Protein AF-A0A535W4Q3-F1 (afdb_monomer)

Solvent-accessible surface area (backbone atoms only — not comparable to full-atom values): 7028 Å² total; per-residue (Å²): 134,82,76,73,86,70,80,45,72,68,55,45,54,53,46,20,48,52,31,20,48,49,46,46,50,17,64,71,70,75,43,88,65,65,75,73,53,72,42,71,87,33,44,50,96,58,80,42,62,63,96,78,62,84,61,86,79,45,61,65,60,53,52,48,20,66,59,22,20,39,68,54,29,47,76,22,29,33,36,73,27,51,68,80,78,72,50,71,64,62,47,49,52,36,45,52,50,32,43,75,72,66,50,79,52,70,65,60,29,50,51,52,34,50,51,54,48,36,74,70,48,45,91

Foldseek 3Di:
DDDPDDDDPVNLLVLLVVLLVQVLVCVLVVHDRDPVSPDCSSADPEADADPPPPDPPPPVVVVQQQVAPDPSQVRRNYRDGQCPPDDPVLLVVQLVVCVVVVDDDPVSSVVRSVVVSCVRRPD

Structure (mmCIF, N/CA/C/O backbone):
data_AF-A0A535W4Q3-F1
#
_entry.id   AF-A0A535W4Q3-F1
#
loop_
_atom_site.group_PDB
_atom_site.id
_atom_site.type_symbol
_atom_site.label_atom_id
_atom_site.label_alt_id
_atom_site.label_comp_id
_atom_site.label_asym_id
_atom_site.label_entity_id
_atom_site.label_seq_id
_atom_site.pdbx_PDB_ins_code
_atom_site.Cartn_x
_atom_site.Cartn_y
_atom_site.Cartn_z
_atom_site.occupancy
_atom_site.B_iso_or_equiv
_atom_site.auth_seq_id
_atom_site.auth_comp_id
_atom_site.auth_asym_id
_atom_site.auth_atom_id
_atom_site.pdbx_PDB_model_num
ATOM 1 N N . MET A 1 1 ? -8.820 -18.206 25.228 1.00 36.81 1 MET A N 1
ATOM 2 C CA . MET A 1 1 ? -7.537 -17.631 24.770 1.00 36.81 1 MET A CA 1
ATOM 3 C C . MET A 1 1 ? -7.654 -16.128 24.981 1.00 36.81 1 MET A C 1
ATOM 5 O O . MET A 1 1 ? -8.481 -15.509 24.328 1.00 36.81 1 MET A O 1
ATOM 9 N N . GLY A 1 2 ? -7.021 -15.601 26.034 1.00 45.62 2 GLY A N 1
ATOM 10 C CA . GLY A 1 2 ? -7.227 -14.224 26.493 1.00 45.62 2 GLY A CA 1
ATOM 11 C C . GLY A 1 2 ? -6.699 -13.225 25.471 1.00 45.62 2 GLY A C 1
ATOM 12 O O . GLY A 1 2 ? -5.542 -13.319 25.069 1.00 45.62 2 GLY A O 1
ATOM 13 N N . LYS A 1 3 ? -7.561 -12.307 25.030 1.00 47.00 3 LYS A N 1
ATOM 14 C CA . LYS A 1 3 ? -7.166 -11.147 24.228 1.00 47.00 3 LYS A CA 1
ATOM 15 C C . LYS A 1 3 ? -6.143 -10.355 25.063 1.00 47.00 3 LYS A C 1
ATOM 17 O O . LYS A 1 3 ? -6.436 -10.126 26.238 1.00 47.00 3 LYS A O 1
ATOM 22 N N . PRO A 1 4 ? -4.947 -10.033 24.540 1.00 52.25 4 PRO A N 1
ATOM 23 C CA . PRO A 1 4 ? -3.944 -9.322 25.319 1.00 52.25 4 PRO A CA 1
ATOM 24 C C . PRO A 1 4 ? -4.516 -7.995 25.820 1.00 52.25 4 PRO A C 1
ATOM 26 O O . PRO A 1 4 ? -5.328 -7.348 25.157 1.00 52.25 4 PRO A O 1
ATOM 29 N N . ASP A 1 5 ? -4.140 -7.665 27.048 1.00 54.84 5 ASP A N 1
ATOM 30 C CA . ASP A 1 5 ? -4.683 -6.558 27.817 1.00 54.84 5 ASP A CA 1
ATOM 31 C C . ASP A 1 5 ? -4.295 -5.230 27.145 1.00 54.84 5 ASP A C 1
ATOM 33 O O . ASP A 1 5 ? -3.119 -4.880 27.088 1.00 54.84 5 ASP A O 1
ATOM 37 N N . ARG A 1 6 ? -5.305 -4.551 26.583 1.00 57.97 6 ARG A N 1
ATOM 38 C CA . ARG A 1 6 ? -5.261 -3.289 25.819 1.00 57.97 6 ARG A CA 1
ATOM 39 C C . ARG A 1 6 ? -4.227 -3.239 24.690 1.00 57.97 6 ARG A C 1
ATOM 41 O O . ARG A 1 6 ? -3.051 -2.954 24.903 1.00 57.97 6 ARG A O 1
ATOM 48 N N . ASP A 1 7 ? -4.722 -3.366 23.460 1.00 64.94 7 ASP A N 1
ATOM 49 C CA . ASP A 1 7 ? -3.980 -2.963 22.267 1.00 64.94 7 ASP A CA 1
ATOM 50 C C . ASP A 1 7 ? -3.465 -1.525 22.461 1.00 64.94 7 ASP A C 1
ATOM 52 O O . ASP A 1 7 ? -4.241 -0.578 22.618 1.00 64.94 7 ASP A O 1
ATOM 56 N N . THR A 1 8 ? -2.142 -1.361 22.534 1.00 82.88 8 THR A N 1
ATOM 57 C CA . THR A 1 8 ? -1.528 -0.032 22.564 1.00 82.88 8 THR A CA 1
ATOM 58 C C . THR A 1 8 ? -1.699 0.618 21.195 1.00 82.88 8 THR A C 1
ATOM 60 O O . THR A 1 8 ? -1.823 -0.074 20.186 1.00 82.88 8 THR A O 1
ATOM 63 N N . GLU A 1 9 ? -1.663 1.949 21.133 1.00 85.94 9 GLU A N 1
ATOM 64 C CA . GLU A 1 9 ? -1.726 2.686 19.861 1.00 85.94 9 GLU A CA 1
ATOM 65 C C . GLU A 1 9 ? -0.698 2.159 18.843 1.00 85.94 9 GLU A C 1
ATOM 67 O O . GLU A 1 9 ? -1.027 1.907 17.686 1.00 85.94 9 GLU A O 1
ATOM 72 N N . HIS A 1 10 ? 0.520 1.871 19.307 1.00 87.94 10 HIS A N 1
ATOM 73 C CA . HIS A 1 10 ? 1.571 1.257 18.501 1.00 87.94 10 HIS A CA 1
ATOM 74 C C . HIS A 1 10 ? 1.164 -0.121 17.951 1.00 87.94 10 HIS A C 1
ATOM 76 O O . HIS A 1 10 ? 1.324 -0.386 16.760 1.00 87.94 10 HIS A O 1
ATOM 82 N N . THR A 1 11 ? 0.604 -1.004 18.783 1.00 90.00 11 THR A N 1
ATOM 83 C CA . THR A 1 11 ? 0.125 -2.318 18.324 1.00 90.00 11 THR A CA 1
ATOM 84 C C . THR A 1 11 ? -1.012 -2.176 17.311 1.00 90.00 11 THR A C 1
ATOM 86 O O . THR A 1 11 ? -1.011 -2.884 16.306 1.00 90.00 11 THR A O 1
ATOM 89 N N . CYS A 1 12 ? -1.933 -1.229 17.514 1.00 91.75 12 CYS A N 1
ATOM 90 C CA . CYS A 1 12 ? -3.004 -0.932 16.562 1.00 91.75 12 CYS A CA 1
ATOM 91 C C . CYS A 1 12 ? -2.454 -0.474 15.205 1.00 91.75 12 CYS A C 1
ATOM 93 O O . CYS A 1 12 ? -2.900 -0.971 14.170 1.00 91.75 12 CYS A O 1
ATOM 95 N N . HIS A 1 13 ? -1.464 0.426 15.193 1.00 93.38 13 HIS A N 1
ATOM 96 C CA . HIS A 1 13 ? -0.815 0.8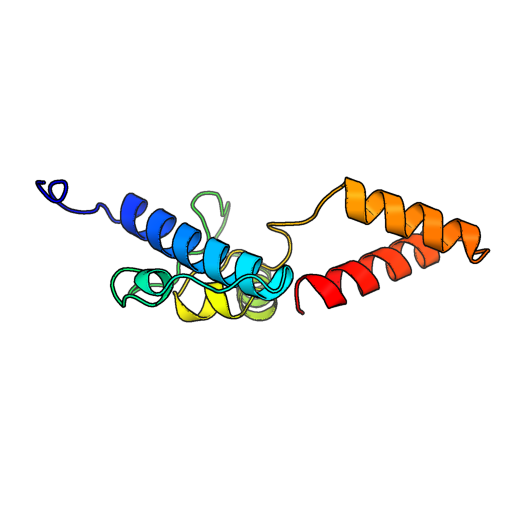96 13.966 1.00 93.38 13 HIS A CA 1
ATOM 97 C C . HIS A 1 13 ? -0.242 -0.259 13.142 1.00 93.38 13 HIS A C 1
ATOM 99 O O . HIS A 1 13 ? -0.561 -0.412 11.959 1.00 93.38 13 HIS A O 1
ATOM 105 N N . TRP A 1 14 ? 0.550 -1.120 13.783 1.00 93.19 14 TRP A N 1
ATOM 106 C CA . TRP A 1 14 ? 1.152 -2.266 13.111 1.00 93.19 14 TRP A CA 1
ATOM 107 C C . TRP A 1 14 ? 0.124 -3.330 12.719 1.00 93.19 14 TRP A C 1
ATOM 109 O O . TRP A 1 14 ? 0.252 -3.928 11.653 1.00 93.19 14 TRP A O 1
ATOM 119 N N . ALA A 1 15 ? -0.932 -3.535 13.508 1.00 94.38 15 ALA A N 1
ATOM 120 C CA . ALA A 1 15 ? -2.021 -4.438 13.148 1.00 94.38 15 ALA A CA 1
ATOM 121 C C . ALA A 1 15 ? -2.762 -3.964 11.884 1.00 94.38 15 ALA A C 1
ATOM 123 O O . ALA A 1 15 ? -2.953 -4.748 10.951 1.00 94.38 15 ALA A O 1
ATOM 124 N N . ALA A 1 16 ? -3.113 -2.675 11.812 1.00 95.50 16 ALA A N 1
ATOM 125 C CA . ALA A 1 16 ? -3.735 -2.059 10.638 1.00 95.50 16 ALA A CA 1
ATOM 126 C C . ALA A 1 16 ? -2.845 -2.167 9.391 1.00 95.50 16 ALA A C 1
ATOM 128 O O . ALA A 1 16 ? -3.314 -2.507 8.300 1.00 95.50 16 ALA A O 1
ATOM 129 N N . PHE A 1 17 ? -1.543 -1.936 9.561 1.00 95.25 17 PHE A N 1
ATOM 130 C CA . PHE A 1 17 ? -0.548 -2.107 8.508 1.00 95.25 17 PHE A CA 1
ATOM 131 C C . PHE A 1 17 ? -0.453 -3.546 8.012 1.00 95.25 17 PHE A C 1
ATOM 133 O O . PHE A 1 17 ? -0.466 -3.771 6.804 1.00 95.25 17 PHE A O 1
ATOM 140 N N . CYS A 1 18 ? -0.387 -4.524 8.915 1.00 95.69 18 CYS A N 1
ATOM 141 C CA . CYS A 1 18 ? -0.338 -5.939 8.559 1.00 95.69 18 CYS A CA 1
ATOM 142 C C . CYS A 1 18 ? -1.607 -6.381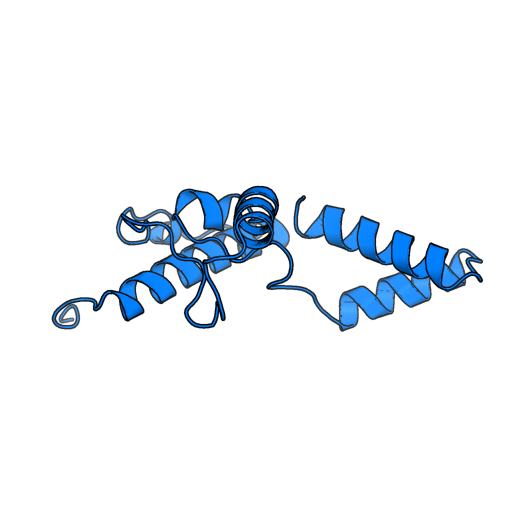 7.820 1.00 95.69 18 CYS A C 1
ATOM 144 O O . CYS A 1 18 ? -1.507 -7.065 6.805 1.00 95.69 18 CYS A O 1
ATOM 146 N N . ALA A 1 19 ? -2.792 -5.949 8.257 1.00 97.06 19 ALA A N 1
ATOM 147 C CA . ALA A 1 19 ? -4.036 -6.227 7.540 1.00 97.06 19 ALA A CA 1
ATOM 148 C C . ALA A 1 19 ? -4.012 -5.633 6.118 1.00 97.06 19 ALA A C 1
ATOM 150 O O . ALA A 1 19 ? -4.257 -6.342 5.143 1.00 97.06 19 ALA A O 1
ATOM 151 N N . ALA A 1 20 ? -3.634 -4.357 5.977 1.00 96.00 20 ALA A N 1
ATOM 152 C CA . ALA A 1 20 ? -3.496 -3.714 4.668 1.00 96.00 20 ALA A CA 1
ATOM 153 C C . ALA A 1 20 ? -2.461 -4.413 3.769 1.00 96.00 20 ALA A C 1
ATOM 155 O O . ALA A 1 20 ? -2.684 -4.557 2.568 1.00 96.00 20 ALA A O 1
ATOM 156 N N . SER A 1 21 ? -1.359 -4.875 4.363 1.00 95.44 21 SER A N 1
ATOM 157 C CA . SER A 1 21 ? -0.292 -5.623 3.695 1.00 95.44 21 SER A CA 1
ATOM 158 C C . SER A 1 21 ? -0.814 -6.917 3.086 1.00 95.44 21 SER A C 1
ATOM 160 O O . SER A 1 21 ? -0.540 -7.208 1.926 1.00 95.44 21 SER A O 1
ATOM 162 N N . VAL A 1 22 ? -1.586 -7.685 3.858 1.00 95.88 22 VAL A N 1
ATOM 163 C CA . VAL A 1 22 ? -2.167 -8.947 3.391 1.00 95.88 22 VAL A CA 1
ATOM 164 C C . VAL A 1 22 ? -3.133 -8.692 2.244 1.00 95.88 22 VAL A C 1
ATOM 166 O O . VAL A 1 22 ? -3.002 -9.334 1.209 1.00 95.88 22 VAL A O 1
ATOM 169 N N . GLU A 1 23 ? -4.041 -7.722 2.373 1.00 95.62 23 GLU A N 1
ATOM 170 C CA . GLU A 1 23 ? -4.959 -7.380 1.280 1.00 95.62 23 GLU A CA 1
ATOM 171 C C . GLU A 1 23 ? -4.214 -6.950 0.012 1.00 95.62 23 GLU A C 1
ATOM 173 O O . GLU A 1 23 ? -4.527 -7.438 -1.071 1.00 95.62 23 GLU A O 1
ATOM 178 N N . PHE A 1 24 ? -3.202 -6.088 0.146 1.00 93.19 24 PHE A N 1
ATOM 179 C CA . PHE A 1 24 ? -2.385 -5.640 -0.980 1.00 93.19 24 PHE A CA 1
ATOM 180 C C . PHE A 1 24 ? -1.660 -6.800 -1.673 1.00 93.19 24 PHE A C 1
ATOM 182 O O . PHE A 1 24 ? -1.657 -6.886 -2.898 1.00 93.19 24 PHE A O 1
ATOM 189 N N . LEU A 1 25 ? -1.039 -7.700 -0.907 1.00 92.25 25 LEU A N 1
ATOM 190 C CA . LEU A 1 25 ? -0.300 -8.831 -1.468 1.00 92.25 25 LEU A CA 1
ATOM 191 C C . LEU A 1 25 ? -1.243 -9.874 -2.083 1.00 92.25 25 LEU A C 1
ATOM 193 O O . LEU A 1 25 ? -0.921 -10.435 -3.127 1.00 92.25 25 LEU A O 1
ATOM 197 N N . CYS A 1 26 ? -2.407 -10.113 -1.475 1.00 93.56 26 CYS A N 1
ATOM 198 C CA . CYS A 1 26 ? -3.435 -10.992 -2.026 1.00 93.56 26 CYS A CA 1
ATOM 199 C C . CYS A 1 26 ? -3.938 -10.488 -3.382 1.00 93.56 26 CYS A C 1
ATOM 201 O O . CYS A 1 26 ? -3.939 -11.257 -4.340 1.00 93.56 26 CYS A O 1
ATOM 203 N N . ASP A 1 27 ? -4.280 -9.201 -3.481 1.00 90.75 27 ASP A N 1
ATOM 204 C CA . ASP A 1 27 ? -4.676 -8.566 -4.743 1.00 90.75 27 ASP A CA 1
ATOM 205 C C . ASP A 1 27 ? -3.556 -8.666 -5.791 1.00 90.75 27 ASP A C 1
ATOM 207 O O . ASP A 1 27 ? -3.763 -9.175 -6.892 1.00 90.75 27 ASP A O 1
ATOM 211 N N . ARG A 1 28 ? -2.324 -8.308 -5.404 1.00 85.81 28 ARG A N 1
ATOM 212 C CA . ARG A 1 28 ? -1.150 -8.329 -6.287 1.00 85.81 28 ARG A CA 1
ATOM 213 C C . ARG A 1 28 ? -0.855 -9.704 -6.887 1.00 85.81 28 ARG A C 1
ATOM 215 O O . ARG A 1 28 ? -0.491 -9.791 -8.057 1.00 85.81 28 ARG A O 1
ATOM 222 N N . TYR A 1 29 ? -0.936 -10.761 -6.084 1.00 88.44 29 TYR A N 1
ATOM 223 C CA . TYR A 1 29 ? -0.573 -12.117 -6.510 1.00 88.44 29 TYR A CA 1
ATOM 224 C C . TYR A 1 29 ? -1.786 -12.981 -6.886 1.00 88.44 29 TYR A C 1
ATOM 226 O O . TYR A 1 29 ? -1.622 -14.175 -7.131 1.00 88.44 29 TYR A O 1
ATOM 234 N N . GLY A 1 30 ? -2.995 -12.409 -6.937 1.00 89.12 30 GLY A N 1
ATOM 235 C CA . GLY A 1 30 ? -4.218 -13.139 -7.287 1.00 89.12 30 GLY A CA 1
ATOM 236 C C . GLY A 1 30 ? -4.595 -14.232 -6.281 1.00 89.12 30 GLY A C 1
ATOM 237 O O . GLY A 1 30 ? -5.195 -15.240 -6.651 1.00 89.12 30 GLY A O 1
ATOM 238 N N . VAL A 1 31 ? -4.218 -14.061 -5.013 1.00 94.06 31 VAL A N 1
ATOM 239 C CA . VAL A 1 31 ? -4.523 -15.000 -3.927 1.00 94.06 31 VAL A CA 1
ATOM 240 C C . VAL A 1 31 ? -5.794 -14.548 -3.214 1.00 94.06 31 VAL A C 1
ATOM 242 O O . VAL A 1 31 ? -6.013 -13.358 -3.000 1.00 94.06 31 VAL A O 1
ATOM 245 N N . VAL A 1 32 ? -6.632 -15.500 -2.800 1.00 94.88 32 VAL A N 1
ATOM 246 C CA . VAL A 1 32 ? -7.852 -15.199 -2.038 1.00 94.88 32 VAL A CA 1
ATOM 247 C C . VAL A 1 32 ? -7.495 -14.481 -0.733 1.00 94.88 32 VAL A C 1
ATOM 249 O O . VAL A 1 32 ? -6.748 -15.008 0.093 1.00 94.88 32 VAL A O 1
ATOM 252 N N . CYS A 1 33 ? -8.045 -13.280 -0.546 1.00 94.94 33 CYS A N 1
ATOM 253 C CA . CYS A 1 33 ? -7.824 -12.483 0.656 1.00 94.94 33 CYS A CA 1
ATOM 254 C C . CYS A 1 33 ? -8.621 -13.061 1.842 1.00 94.94 33 CYS A C 1
ATOM 256 O O . CYS A 1 33 ? -9.829 -13.289 1.712 1.00 94.94 33 CYS A O 1
ATOM 258 N N . PRO A 1 34 ? -7.988 -13.310 3.001 1.00 95.94 34 PRO A N 1
ATOM 259 C CA . PRO A 1 34 ? -8.682 -13.864 4.154 1.00 95.94 34 PRO A CA 1
ATOM 260 C C . PRO A 1 34 ? -9.634 -12.842 4.796 1.00 95.94 34 PRO A C 1
ATOM 262 O O . PRO A 1 34 ? -9.321 -11.661 4.916 1.00 95.94 34 PRO A O 1
ATOM 265 N N . ALA A 1 35 ? -10.793 -13.314 5.267 1.00 94.69 35 ALA A N 1
ATOM 266 C CA . ALA A 1 35 ? -11.887 -12.451 5.726 1.00 94.69 35 ALA A CA 1
ATOM 267 C C . ALA A 1 35 ? -11.532 -11.541 6.920 1.00 94.69 35 ALA A C 1
ATOM 269 O O . ALA A 1 35 ? -12.027 -10.417 6.990 1.00 94.69 35 ALA A O 1
ATOM 270 N N . TRP A 1 36 ? -10.655 -11.994 7.826 1.00 95.12 36 TRP A N 1
ATOM 271 C CA . TRP A 1 36 ? -10.251 -11.224 9.013 1.00 95.12 36 TRP A CA 1
ATOM 272 C C . TRP A 1 36 ? -9.629 -9.870 8.648 1.00 95.12 36 TRP A C 1
ATOM 274 O O . TRP A 1 36 ? -9.753 -8.905 9.391 1.00 95.12 36 TRP A O 1
ATOM 284 N N . VAL A 1 37 ? -9.013 -9.750 7.468 1.00 95.56 37 VAL A N 1
ATOM 285 C CA . VAL A 1 37 ? -8.357 -8.514 7.015 1.00 95.56 37 VAL A CA 1
ATOM 286 C C . VAL A 1 37 ? -9.339 -7.344 6.915 1.00 95.56 37 VAL A C 1
ATOM 288 O O . VAL A 1 37 ? -8.939 -6.185 7.046 1.00 95.56 37 VAL A O 1
ATOM 291 N N . PHE A 1 38 ? -10.625 -7.627 6.709 1.00 94.25 38 PHE A N 1
ATOM 292 C CA . PHE A 1 38 ? -11.682 -6.625 6.586 1.00 94.25 38 PHE A CA 1
ATOM 293 C C . PHE A 1 38 ? -12.332 -6.247 7.922 1.00 94.25 38 PHE A C 1
ATOM 295 O O . PHE A 1 38 ? -13.273 -5.453 7.933 1.00 94.25 38 PHE A O 1
ATOM 302 N N . GLU A 1 39 ? -11.863 -6.790 9.047 1.00 94.88 39 GLU A N 1
ATOM 303 C CA . GLU A 1 39 ? -12.421 -6.446 10.350 1.00 94.88 39 GLU A CA 1
ATOM 304 C C . GLU A 1 39 ? -12.195 -4.958 10.681 1.00 94.88 39 GLU A C 1
ATOM 306 O O . GLU A 1 39 ? -11.073 -4.456 10.550 1.00 94.88 39 GLU A O 1
ATOM 311 N N . PRO A 1 40 ? -13.224 -4.240 11.181 1.00 92.81 40 PRO A N 1
ATOM 312 C CA . PRO A 1 40 ? -13.106 -2.822 11.533 1.00 92.81 40 PRO A CA 1
ATOM 313 C C . PRO A 1 40 ? -12.032 -2.518 12.583 1.00 92.81 40 PRO A C 1
ATOM 315 O O . PRO A 1 40 ? -11.569 -1.385 12.666 1.00 92.81 40 PRO A O 1
ATOM 318 N N . ALA A 1 41 ? -11.616 -3.523 13.363 1.00 91.88 41 ALA A N 1
ATOM 319 C CA . ALA A 1 41 ? -10.535 -3.414 14.340 1.00 91.88 41 ALA A CA 1
ATOM 320 C C . ALA A 1 41 ? -9.186 -3.008 13.715 1.00 91.88 41 ALA A C 1
ATOM 322 O O . ALA A 1 41 ? -8.325 -2.485 14.416 1.00 91.88 41 ALA A O 1
ATOM 323 N N . TYR A 1 42 ? -9.008 -3.213 12.405 1.00 94.62 42 TYR A N 1
ATOM 324 C CA . TYR A 1 42 ? -7.796 -2.846 11.668 1.00 94.62 42 TYR A CA 1
ATOM 325 C C . TYR A 1 42 ? -7.881 -1.478 10.980 1.00 94.62 42 TYR A C 1
ATOM 327 O O . TYR A 1 42 ? -6.999 -1.136 10.195 1.00 94.62 42 TYR A O 1
ATOM 335 N N . THR A 1 43 ? -8.922 -0.691 11.252 1.00 94.50 43 THR A N 1
ATOM 336 C CA . THR A 1 43 ? -9.056 0.681 10.753 1.00 94.50 43 THR A CA 1
ATOM 337 C C . THR A 1 43 ? -8.700 1.663 11.858 1.00 94.50 43 THR A C 1
ATOM 339 O O . THR A 1 43 ? -9.337 1.692 12.910 1.00 94.50 43 THR A O 1
ATOM 342 N N . LEU A 1 44 ? -7.692 2.499 11.613 1.00 94.06 44 LEU A N 1
ATOM 343 C CA . LEU A 1 44 ? -7.257 3.497 12.585 1.00 94.06 44 LEU A CA 1
ATOM 344 C C . LEU A 1 44 ? -8.209 4.695 12.603 1.00 94.06 44 LEU A C 1
ATOM 346 O O . LEU A 1 44 ? -8.686 5.140 11.557 1.00 94.06 44 LEU A O 1
ATOM 350 N N . ALA A 1 45 ? -8.450 5.257 13.788 1.00 92.44 45 ALA A N 1
ATOM 351 C CA . ALA A 1 45 ? -9.242 6.479 13.937 1.00 92.44 45 ALA A CA 1
ATOM 352 C C . ALA A 1 45 ? -8.508 7.717 13.391 1.00 92.44 45 ALA A C 1
ATOM 354 O O . ALA A 1 45 ? -9.136 8.639 12.872 1.00 92.44 45 ALA A O 1
ATOM 355 N N . THR A 1 46 ? -7.178 7.728 13.490 1.00 91.12 46 THR A N 1
ATOM 356 C CA . THR A 1 46 ? -6.308 8.813 13.034 1.00 91.12 46 THR A CA 1
ATOM 357 C C . THR A 1 46 ? -5.346 8.322 11.947 1.00 91.12 46 THR A C 1
ATOM 359 O O . THR A 1 46 ? -4.924 7.165 11.969 1.00 91.12 46 THR A O 1
ATOM 362 N N . PRO A 1 47 ? -4.981 9.180 10.974 1.00 92.06 47 PRO A N 1
ATOM 363 C CA . PRO A 1 47 ? -3.946 8.876 9.991 1.00 92.06 47 PRO A CA 1
ATOM 364 C C . PRO A 1 47 ? -2.591 8.547 10.627 1.00 92.06 47 PRO A C 1
ATOM 366 O O . PRO A 1 47 ? -2.021 9.385 11.324 1.00 92.06 47 PRO A O 1
ATOM 369 N N . TRP A 1 48 ? -2.033 7.385 10.298 1.00 91.62 48 TRP A N 1
ATOM 370 C CA . TRP A 1 48 ? -0.680 6.982 10.669 1.00 91.62 48 TRP A CA 1
ATOM 371 C C . TRP A 1 48 ? 0.235 6.986 9.447 1.00 91.62 48 TRP A C 1
ATOM 373 O O . TRP A 1 48 ? -0.104 6.446 8.395 1.00 91.62 48 TRP A O 1
ATOM 383 N N . TYR A 1 49 ? 1.416 7.588 9.580 1.00 87.94 49 TYR A N 1
ATOM 384 C CA . TYR A 1 49 ? 2.383 7.728 8.485 1.00 87.94 49 TYR A CA 1
ATOM 385 C C . TYR A 1 49 ? 3.690 6.944 8.722 1.00 87.94 49 TYR A C 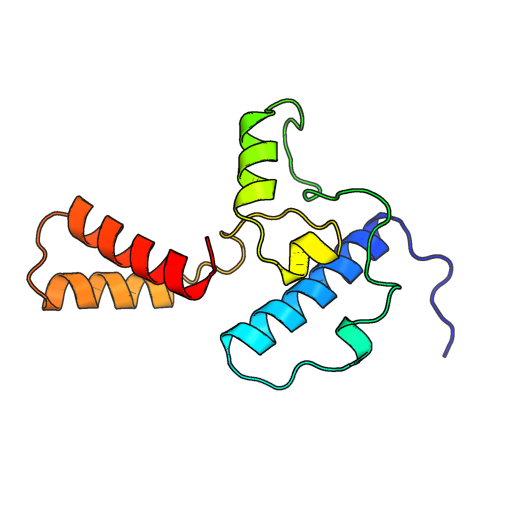1
ATOM 387 O O . TYR A 1 49 ? 4.633 7.063 7.934 1.00 87.94 49 TYR A O 1
ATOM 395 N N . GLY A 1 50 ? 3.738 6.118 9.772 1.00 82.31 50 GLY A N 1
ATOM 396 C CA . GLY A 1 50 ? 4.938 5.420 10.233 1.00 82.31 50 GLY A CA 1
ATOM 397 C C . GLY A 1 50 ? 5.711 6.206 11.294 1.00 82.31 50 GLY A C 1
ATOM 398 O O . GLY A 1 50 ? 5.699 7.437 11.310 1.00 82.31 50 GLY A O 1
ATOM 399 N N . ASP A 1 51 ? 6.424 5.484 12.156 1.00 70.56 51 ASP A N 1
ATOM 400 C CA . ASP A 1 51 ? 7.105 6.060 13.327 1.00 70.56 51 ASP A CA 1
ATOM 401 C C . ASP A 1 51 ? 8.398 6.816 12.964 1.00 70.56 51 ASP A C 1
ATOM 403 O O . ASP A 1 51 ? 8.956 7.556 13.768 1.00 70.56 51 ASP A O 1
ATOM 407 N N . THR A 1 52 ? 8.884 6.652 11.729 1.00 59.38 52 THR A N 1
ATOM 408 C CA . THR A 1 52 ? 10.166 7.199 11.252 1.00 59.38 52 THR A CA 1
ATOM 409 C C . THR A 1 52 ? 10.024 8.477 10.421 1.00 59.38 52 THR A C 1
ATOM 411 O O . THR A 1 52 ? 10.974 8.862 9.738 1.00 59.38 52 THR A O 1
ATOM 414 N N . ILE A 1 53 ? 8.869 9.157 10.424 1.00 57.53 53 ILE A N 1
ATOM 415 C CA . ILE A 1 53 ? 8.771 10.457 9.740 1.00 57.53 53 ILE A CA 1
ATOM 416 C C . ILE A 1 53 ? 9.502 11.522 10.556 1.00 57.53 53 ILE A C 1
ATOM 418 O O . ILE A 1 53 ? 8.942 12.205 11.411 1.00 57.53 53 ILE A O 1
ATOM 422 N N . VAL A 1 54 ? 10.784 11.669 10.229 1.00 49.88 54 VAL A N 1
ATOM 423 C CA . VAL A 1 54 ? 11.617 12.819 10.562 1.00 49.88 54 VAL A CA 1
ATOM 424 C C . VAL A 1 54 ? 10.987 14.025 9.852 1.00 49.88 54 VAL A C 1
ATOM 426 O O . VAL A 1 54 ? 11.136 14.191 8.648 1.00 49.88 54 VAL A O 1
ATOM 429 N N . ASN A 1 55 ? 10.224 14.824 10.600 1.00 54.38 55 ASN A N 1
ATOM 430 C CA . ASN A 1 55 ? 9.492 16.029 10.185 1.00 54.38 55 ASN A CA 1
ATOM 431 C C . ASN A 1 55 ? 8.184 15.815 9.393 1.00 54.38 55 ASN A C 1
ATOM 433 O O . ASN A 1 55 ? 8.111 16.028 8.186 1.00 54.38 55 ASN A O 1
ATOM 437 N N . LEU A 1 56 ? 7.085 15.583 10.127 1.00 57.62 56 LEU A N 1
ATOM 438 C CA . LEU A 1 56 ? 5.693 15.809 9.682 1.00 57.62 56 LEU A CA 1
ATOM 439 C C . LEU A 1 56 ? 5.416 17.240 9.151 1.00 57.62 56 LEU A C 1
ATOM 441 O O . LEU A 1 56 ? 4.323 17.504 8.660 1.00 57.62 56 LEU A O 1
ATOM 445 N N . ALA A 1 57 ? 6.376 18.166 9.252 1.00 57.25 57 ALA A N 1
ATOM 446 C CA . ALA A 1 57 ? 6.254 19.545 8.783 1.00 57.25 57 ALA A CA 1
ATOM 447 C C . ALA A 1 57 ? 6.343 19.694 7.252 1.00 57.25 57 ALA A C 1
ATOM 449 O O . ALA A 1 57 ? 5.953 20.736 6.726 1.00 57.25 57 ALA A O 1
ATOM 450 N N . ASP A 1 58 ? 6.825 18.681 6.523 1.00 73.69 58 ASP A N 1
ATOM 451 C CA . ASP A 1 58 ? 6.872 18.748 5.063 1.00 73.69 58 ASP A CA 1
ATOM 452 C C . ASP A 1 58 ? 5.524 18.330 4.451 1.00 73.69 58 ASP A C 1
ATOM 454 O O . ASP A 1 58 ? 5.240 17.154 4.184 1.00 73.69 58 ASP A O 1
ATOM 458 N N . ALA A 1 59 ? 4.666 19.329 4.231 1.00 79.06 59 ALA A N 1
ATOM 459 C CA . ALA A 1 59 ? 3.357 19.162 3.608 1.00 79.06 59 ALA A CA 1
ATOM 460 C C . ALA A 1 59 ? 3.437 18.481 2.229 1.00 79.06 59 ALA A C 1
ATOM 462 O O . ALA A 1 59 ? 2.499 17.775 1.846 1.00 79.06 59 ALA A O 1
ATOM 463 N N . VAL A 1 60 ? 4.551 18.635 1.500 1.00 82.44 60 VAL A N 1
ATOM 464 C CA . VAL A 1 60 ? 4.751 18.001 0.190 1.00 82.44 60 VAL A CA 1
ATOM 465 C C . VAL A 1 60 ? 4.912 16.494 0.355 1.00 82.44 60 VAL A C 1
ATOM 467 O O . VAL A 1 60 ? 4.281 15.725 -0.372 1.00 82.44 60 VAL A O 1
ATOM 470 N N . VAL A 1 61 ? 5.689 16.055 1.349 1.00 81.44 61 VAL A N 1
ATOM 471 C CA . VAL A 1 61 ? 5.883 14.628 1.654 1.00 81.44 61 VAL A CA 1
ATOM 472 C C . VAL A 1 61 ? 4.571 13.982 2.096 1.00 81.44 61 VAL A C 1
ATOM 474 O O . VAL A 1 61 ? 4.231 12.896 1.618 1.00 81.44 61 VAL A O 1
ATOM 477 N N . LEU A 1 62 ? 3.795 14.650 2.955 1.00 83.81 62 LEU A N 1
ATOM 478 C CA . LEU A 1 62 ? 2.487 14.149 3.390 1.00 83.81 62 LEU A CA 1
ATOM 479 C C . LEU A 1 62 ? 1.495 14.059 2.227 1.00 83.81 62 LEU A C 1
ATOM 481 O O . LEU A 1 62 ? 0.811 13.044 2.075 1.00 83.81 62 LEU A O 1
ATOM 485 N N . GLN A 1 63 ? 1.432 15.089 1.379 1.00 87.00 63 GLN A N 1
ATOM 486 C CA . GLN A 1 63 ? 0.567 15.081 0.204 1.00 87.00 63 GLN A CA 1
ATOM 487 C C . GLN A 1 63 ? 0.981 13.981 -0.777 1.00 87.00 63 GLN A C 1
ATOM 489 O O . GLN A 1 63 ? 0.118 13.284 -1.311 1.00 87.00 63 GLN A O 1
ATOM 494 N N . HIS A 1 64 ? 2.284 13.795 -0.994 1.00 85.50 64 HIS A N 1
ATOM 495 C CA . HIS A 1 64 ? 2.799 12.726 -1.838 1.00 85.50 64 HIS A CA 1
ATOM 496 C C . HIS A 1 64 ? 2.413 11.350 -1.287 1.00 85.50 64 HIS A C 1
ATOM 498 O O . HIS A 1 64 ? 1.851 10.553 -2.029 1.00 85.50 64 HIS A O 1
ATOM 504 N N . ARG A 1 65 ? 2.611 11.093 0.014 1.00 87.69 65 ARG A N 1
ATOM 505 C CA . ARG A 1 65 ? 2.208 9.826 0.646 1.00 87.69 65 ARG A CA 1
ATOM 506 C C . ARG A 1 65 ? 0.714 9.573 0.527 1.00 87.69 65 ARG A C 1
ATOM 508 O O . ARG A 1 65 ? 0.329 8.459 0.206 1.00 87.69 65 ARG A O 1
ATOM 515 N N . ARG A 1 66 ? -0.134 10.581 0.737 1.00 89.25 66 ARG A N 1
ATOM 516 C CA . ARG A 1 66 ? -1.588 10.428 0.556 1.00 89.25 66 ARG A CA 1
ATOM 517 C C . ARG A 1 66 ? -1.963 10.063 -0.876 1.00 89.25 66 ARG A C 1
ATOM 519 O O . ARG A 1 66 ? -2.880 9.277 -1.062 1.00 89.25 66 ARG A O 1
ATOM 526 N N . LYS A 1 67 ? -1.261 10.629 -1.861 1.00 89.25 67 LYS A N 1
ATOM 527 C CA . LYS A 1 67 ? -1.502 10.356 -3.282 1.00 89.25 67 LYS A CA 1
ATOM 528 C C . LYS A 1 67 ? -1.029 8.970 -3.707 1.00 89.25 67 LYS A C 1
ATOM 530 O O . LYS A 1 67 ? -1.730 8.346 -4.481 1.00 89.25 67 LYS A O 1
ATOM 535 N N . THR A 1 68 ? 0.124 8.522 -3.211 1.00 87.69 68 THR A N 1
ATOM 536 C CA . THR A 1 68 ? 0.772 7.282 -3.674 1.00 87.69 68 THR A CA 1
ATOM 537 C C . THR A 1 68 ? 0.539 6.081 -2.770 1.00 87.69 68 THR A C 1
ATOM 539 O O . THR A 1 68 ? 1.059 5.001 -3.018 1.00 87.69 68 THR A O 1
ATOM 542 N N . THR A 1 69 ? -0.170 6.240 -1.655 1.00 90.88 69 THR A N 1
ATOM 543 C CA . THR A 1 69 ? -0.478 5.109 -0.777 1.00 90.88 69 THR A CA 1
ATOM 544 C C . THR A 1 69 ? -1.517 4.209 -1.452 1.00 90.88 69 THR A C 1
ATOM 546 O O . THR A 1 69 ? -2.595 4.702 -1.791 1.00 90.88 69 THR A O 1
ATOM 549 N N . PRO A 1 70 ? -1.263 2.893 -1.575 1.00 91.50 70 PRO A N 1
ATOM 550 C CA . PRO A 1 70 ? -2.227 1.979 -2.176 1.00 91.50 70 PRO A CA 1
ATOM 551 C C . PRO A 1 70 ? -3.554 1.921 -1.403 1.00 91.50 70 PRO A C 1
ATOM 553 O O . PRO A 1 70 ? -3.596 2.030 -0.173 1.00 91.50 70 PRO A O 1
ATOM 556 N N . THR A 1 71 ? -4.652 1.672 -2.119 1.00 93.00 71 THR A N 1
ATOM 557 C CA . THR A 1 71 ? -6.023 1.676 -1.578 1.00 93.00 71 THR A CA 1
ATOM 558 C C . THR A 1 71 ? -6.240 0.799 -0.332 1.00 93.00 71 THR A C 1
ATOM 560 O O . THR A 1 71 ? -6.980 1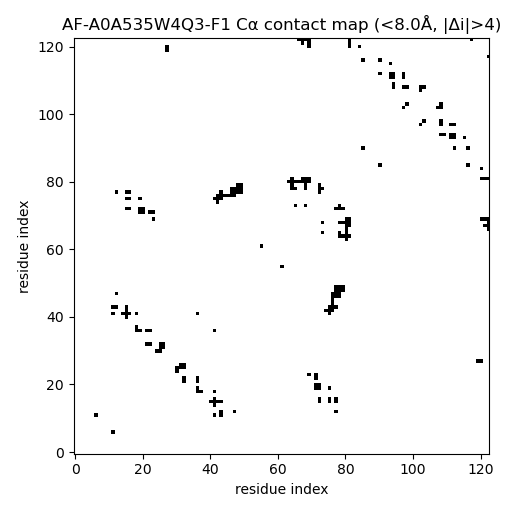.236 0.556 1.00 93.00 71 THR A O 1
ATOM 563 N N . PRO A 1 72 ? -5.641 -0.407 -0.195 1.00 94.50 72 PRO A N 1
ATOM 564 C CA . PRO A 1 72 ? -5.753 -1.200 1.035 1.00 94.50 72 PRO A CA 1
ATOM 565 C C . PRO A 1 72 ? -5.233 -0.486 2.290 1.00 94.50 72 PRO A C 1
ATOM 567 O O . PRO A 1 72 ? -5.833 -0.591 3.359 1.00 94.50 72 PRO A O 1
ATOM 570 N N . PHE A 1 73 ? -4.157 0.288 2.164 1.00 95.12 73 PHE A N 1
ATOM 571 C CA . PHE A 1 73 ? -3.573 1.039 3.275 1.00 95.12 73 PHE A CA 1
ATOM 572 C C . PHE A 1 73 ? -4.376 2.310 3.564 1.00 95.12 73 PHE A C 1
ATOM 574 O O . PHE A 1 73 ? -4.759 2.555 4.710 1.00 95.12 73 PHE A O 1
ATOM 581 N N . ALA A 1 74 ? -4.726 3.067 2.517 1.00 94.25 74 ALA A N 1
ATOM 582 C CA . ALA A 1 74 ? -5.465 4.321 2.652 1.00 94.25 74 ALA A CA 1
ATOM 583 C C . ALA A 1 74 ? -6.830 4.132 3.341 1.00 94.25 74 ALA A C 1
ATOM 585 O O . ALA A 1 74 ? -7.197 4.932 4.200 1.00 94.25 74 ALA A O 1
ATOM 586 N N . ARG A 1 75 ? -7.554 3.040 3.042 1.00 94.88 75 ARG A N 1
ATOM 587 C CA . ARG A 1 75 ? -8.830 2.706 3.710 1.00 94.88 75 ARG A CA 1
ATOM 588 C C . ARG A 1 75 ? -8.708 2.499 5.220 1.00 94.88 75 ARG A C 1
ATOM 590 O O . AR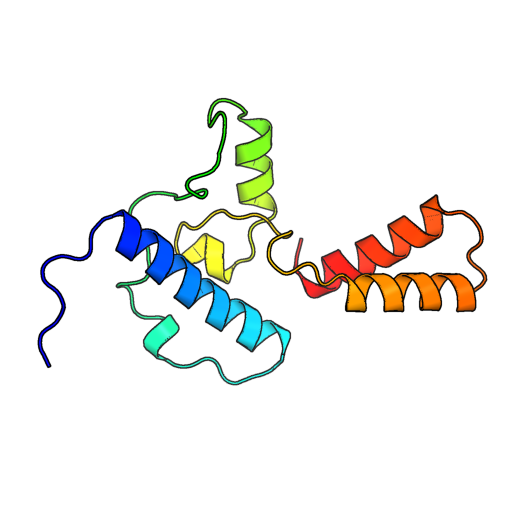G A 1 75 ? -9.688 2.688 5.929 1.00 94.88 75 ARG A O 1
ATOM 597 N N . ARG A 1 76 ? -7.524 2.117 5.705 1.00 95.94 76 ARG A N 1
ATOM 598 C CA . ARG A 1 76 ? -7.235 1.869 7.125 1.00 95.94 76 ARG A CA 1
ATOM 599 C C . ARG A 1 76 ? -6.527 3.042 7.801 1.00 95.94 76 ARG A C 1
ATOM 601 O O . ARG A 1 76 ? -6.035 2.885 8.913 1.00 95.94 76 ARG A O 1
ATOM 608 N N . ASN A 1 77 ? -6.484 4.208 7.145 1.00 95.31 77 ASN A N 1
ATOM 609 C CA . ASN A 1 77 ? -5.757 5.394 7.602 1.00 95.31 77 ASN A CA 1
ATOM 610 C C . ASN A 1 77 ? -4.241 5.164 7.761 1.00 95.31 77 ASN A C 1
ATOM 612 O O . ASN A 1 77 ? -3.584 5.848 8.539 1.00 95.31 77 ASN A O 1
ATOM 616 N N . VAL A 1 78 ? -3.661 4.239 6.991 1.00 94.25 78 VAL A N 1
ATOM 617 C CA . VAL A 1 78 ? -2.215 3.981 6.960 1.00 94.25 78 VAL A CA 1
ATOM 618 C C . VAL A 1 78 ? -1.624 4.599 5.695 1.00 94.25 78 VAL A C 1
ATOM 620 O O . VAL A 1 78 ? -2.037 4.249 4.598 1.00 94.25 78 VAL A O 1
ATOM 623 N N . PHE A 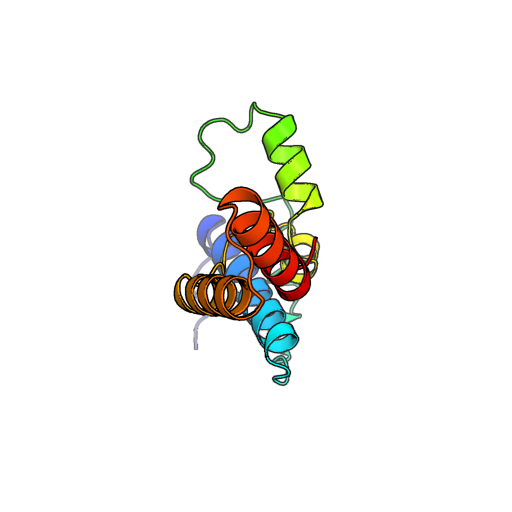1 79 ? -0.648 5.500 5.825 1.00 92.25 79 PHE A N 1
ATOM 624 C CA . PHE A 1 79 ? -0.076 6.279 4.720 1.00 92.25 79 PHE A CA 1
ATOM 625 C C . PHE A 1 79 ? 1.437 6.055 4.573 1.00 92.25 79 PHE A C 1
ATOM 627 O O . PHE A 1 79 ? 2.275 6.859 5.000 1.00 92.25 79 PHE A O 1
ATOM 634 N N . CYS A 1 80 ? 1.798 4.945 3.929 1.00 87.94 80 CYS A N 1
ATOM 635 C CA . CYS A 1 80 ? 3.183 4.507 3.738 1.00 87.94 80 CYS A CA 1
ATOM 636 C C . CYS A 1 80 ? 3.797 4.870 2.370 1.00 87.94 80 CYS A C 1
ATOM 638 O O . CYS A 1 80 ? 5.010 4.750 2.203 1.00 87.94 80 CYS A O 1
ATOM 640 N N . GLY A 1 81 ? 2.991 5.330 1.405 1.00 86.12 81 GLY A N 1
ATOM 641 C CA . GLY A 1 81 ? 3.400 5.504 0.003 1.00 86.12 81 GLY A CA 1
ATOM 642 C C . GLY A 1 81 ? 3.556 4.176 -0.757 1.00 86.12 81 GLY A C 1
ATOM 643 O O . GLY A 1 81 ? 3.365 3.100 -0.190 1.00 86.12 81 GLY A O 1
ATOM 644 N N . ASN A 1 82 ? 3.930 4.243 -2.039 1.00 83.81 82 ASN A N 1
ATOM 645 C CA . ASN A 1 82 ? 3.998 3.079 -2.947 1.00 83.81 82 ASN A CA 1
ATOM 646 C C . ASN A 1 82 ? 5.349 2.345 -2.981 1.00 83.81 82 ASN A C 1
ATOM 648 O O . ASN A 1 82 ? 5.527 1.412 -3.759 1.00 83.81 82 ASN A O 1
ATOM 652 N N . ARG A 1 83 ? 6.322 2.741 -2.153 1.00 80.25 83 ARG A N 1
ATOM 653 C CA . ARG A 1 83 ? 7.684 2.175 -2.201 1.00 80.25 83 ARG A CA 1
ATOM 654 C C . ARG A 1 83 ? 7.935 1.018 -1.230 1.00 80.25 83 ARG A C 1
ATOM 656 O O . ARG A 1 83 ? 9.056 0.535 -1.126 1.00 80.25 83 ARG A O 1
ATOM 663 N N . LEU A 1 84 ? 6.912 0.576 -0.505 1.00 82.38 84 LEU A N 1
ATOM 664 C CA . LEU A 1 84 ? 7.070 -0.374 0.596 1.00 82.38 84 LEU A CA 1
ATOM 665 C C . LEU A 1 84 ? 7.492 -1.784 0.130 1.00 82.38 84 LEU A C 1
ATOM 667 O O . LEU A 1 84 ? 8.285 -2.439 0.798 1.00 82.38 84 LEU A O 1
ATOM 671 N N . TYR A 1 85 ? 6.995 -2.235 -1.026 1.00 84.19 85 TYR A N 1
ATOM 672 C CA . TYR A 1 85 ? 7.241 -3.587 -1.554 1.00 84.19 85 TYR A CA 1
ATOM 673 C C . TYR A 1 85 ? 8.118 -3.614 -2.805 1.00 84.19 85 TYR A C 1
ATOM 675 O O . TYR A 1 85 ? 8.025 -4.558 -3.591 1.00 84.19 85 TYR A O 1
ATOM 683 N N . GLN A 1 86 ? 8.949 -2.588 -3.004 1.00 82.50 86 GLN A N 1
ATOM 684 C CA . GLN A 1 86 ? 9.886 -2.556 -4.126 1.00 82.50 86 GLN A CA 1
ATOM 685 C C . GLN A 1 86 ? 10.862 -3.726 -4.007 1.00 82.50 86 GLN A C 1
ATOM 687 O O . GLN A 1 86 ? 11.640 -3.817 -3.054 1.00 82.50 86 GLN A O 1
ATOM 692 N N . ASN A 1 87 ? 10.823 -4.631 -4.979 1.00 83.19 87 ASN A N 1
ATOM 693 C CA . ASN A 1 87 ? 11.687 -5.795 -4.997 1.00 83.19 87 ASN A CA 1
ATOM 694 C C . ASN A 1 87 ? 12.884 -5.546 -5.922 1.00 83.19 87 ASN A C 1
ATOM 696 O O . ASN A 1 87 ? 12.735 -5.342 -7.126 1.00 83.19 87 ASN A O 1
ATOM 700 N N . LYS A 1 88 ? 14.099 -5.625 -5.369 1.00 83.81 88 LYS A N 1
ATOM 701 C CA . LYS A 1 88 ? 15.340 -5.472 -6.147 1.00 83.81 88 LYS A CA 1
ATOM 702 C C . LYS A 1 88 ? 15.506 -6.527 -7.249 1.00 83.81 88 LYS A C 1
ATOM 704 O O . LYS A 1 88 ? 16.204 -6.266 -8.224 1.00 83.81 88 LYS A O 1
ATOM 709 N N . TYR A 1 89 ? 14.903 -7.707 -7.092 1.00 87.62 89 TYR A N 1
ATOM 710 C CA . TYR A 1 89 ? 14.969 -8.780 -8.083 1.00 87.62 89 TYR A CA 1
ATOM 711 C C . TYR A 1 89 ? 14.083 -8.463 -9.291 1.00 87.62 89 TYR A C 1
ATOM 713 O O . TYR A 1 89 ? 14.584 -8.484 -10.410 1.00 87.62 89 TYR A O 1
ATOM 721 N N . GLU A 1 90 ? 12.835 -8.048 -9.057 1.00 86.50 90 GLU A N 1
ATOM 722 C CA . GLU A 1 90 ? 11.925 -7.577 -10.114 1.00 86.50 90 GLU A CA 1
ATOM 723 C C . GLU A 1 90 ? 12.516 -6.367 -10.851 1.00 86.50 90 GLU A C 1
ATOM 725 O O . GLU A 1 90 ? 12.533 -6.324 -12.080 1.00 86.50 90 GLU A O 1
ATOM 730 N N . LEU A 1 91 ? 13.100 -5.419 -10.106 1.00 86.12 91 LEU A N 1
ATOM 731 C CA . LEU A 1 91 ? 13.809 -4.286 -10.697 1.00 86.12 91 LEU A CA 1
ATOM 732 C C . LEU A 1 91 ? 14.930 -4.764 -11.627 1.00 86.12 91 LEU A C 1
ATOM 734 O O . LEU A 1 91 ? 15.017 -4.308 -12.763 1.00 86.12 91 LEU A O 1
ATOM 738 N N . ASN A 1 92 ? 15.777 -5.689 -11.172 1.00 87.81 92 ASN A N 1
ATOM 739 C CA . ASN A 1 92 ? 16.865 -6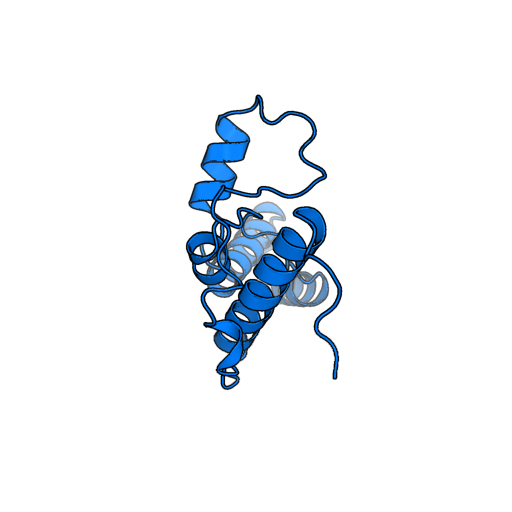.208 -11.995 1.00 87.81 92 ASN A CA 1
ATOM 740 C C . ASN A 1 92 ? 16.348 -6.913 -13.259 1.00 87.81 92 ASN A C 1
ATOM 742 O O . ASN A 1 92 ? 16.903 -6.690 -14.331 1.00 87.81 92 ASN A O 1
ATOM 746 N N . GLU A 1 93 ? 15.281 -7.706 -13.165 1.00 91.12 93 GLU A N 1
ATOM 747 C CA . GLU A 1 93 ? 14.646 -8.340 -14.328 1.00 91.12 93 GLU A CA 1
ATOM 748 C C . GLU A 1 93 ? 14.192 -7.304 -15.360 1.00 91.12 93 GLU A C 1
ATOM 750 O O . GLU A 1 93 ? 14.502 -7.441 -16.545 1.00 91.12 93 GLU A O 1
ATOM 755 N N . TRP A 1 94 ? 13.550 -6.215 -14.927 1.00 91.00 94 TRP A N 1
ATOM 756 C CA . TRP A 1 94 ? 13.126 -5.148 -15.839 1.00 91.00 94 TRP A CA 1
ATOM 757 C C . TRP A 1 94 ? 14.300 -4.385 -16.448 1.00 91.00 94 TRP A C 1
ATOM 759 O O . TRP A 1 94 ? 14.226 -3.997 -17.614 1.00 91.00 94 TRP A O 1
ATOM 769 N N . LEU A 1 95 ? 15.395 -4.193 -15.704 1.00 89.50 95 LEU A N 1
ATOM 770 C CA . LEU A 1 95 ? 16.620 -3.595 -16.244 1.00 89.50 95 LEU A CA 1
ATOM 771 C C . LEU A 1 95 ? 17.240 -4.485 -17.334 1.00 89.50 95 LEU A C 1
ATOM 773 O O . LEU A 1 95 ? 17.686 -3.968 -18.360 1.00 89.50 95 LEU A O 1
ATOM 777 N N . GLN A 1 96 ? 17.258 -5.810 -17.143 1.00 90.62 96 GLN A N 1
ATOM 778 C CA . GLN A 1 96 ? 17.744 -6.737 -18.172 1.00 90.62 96 GLN A CA 1
ATOM 779 C C . GLN A 1 96 ? 16.809 -6.781 -19.385 1.00 90.62 96 GLN A C 1
ATOM 781 O O . GLN A 1 96 ? 17.279 -6.796 -20.520 1.00 90.62 96 GLN A O 1
ATOM 786 N N . GLU A 1 97 ? 15.495 -6.742 -19.166 1.00 92.75 97 GLU A N 1
ATOM 787 C CA . GLU A 1 97 ? 14.505 -6.699 -20.243 1.00 92.75 97 GLU A CA 1
ATOM 788 C C . GLU A 1 97 ? 14.596 -5.405 -21.069 1.00 92.75 97 GLU A C 1
ATOM 790 O O . GLU A 1 97 ? 14.491 -5.437 -22.292 1.00 92.75 97 GLU A O 1
ATOM 795 N N . ALA A 1 98 ? 14.829 -4.255 -20.433 1.00 91.62 98 ALA A N 1
ATOM 796 C CA . ALA A 1 98 ? 15.050 -2.993 -21.139 1.00 91.62 98 ALA A CA 1
ATOM 797 C C . ALA A 1 98 ? 16.276 -3.078 -22.064 1.00 91.62 98 ALA A C 1
ATOM 799 O O . ALA A 1 98 ? 16.220 -2.690 -23.233 1.00 91.62 98 ALA A O 1
ATOM 800 N N . ARG A 1 99 ? 17.371 -3.657 -21.558 1.00 90.75 99 ARG A N 1
ATOM 801 C CA . ARG A 1 99 ? 18.599 -3.877 -22.334 1.00 90.75 99 ARG A CA 1
ATOM 802 C C . ARG A 1 99 ? 18.384 -4.854 -23.485 1.00 90.75 99 ARG A C 1
ATOM 804 O O . ARG A 1 99 ? 18.860 -4.594 -24.585 1.00 90.75 99 ARG A O 1
ATOM 811 N N . SER A 1 100 ? 17.639 -5.942 -23.274 1.00 92.81 100 SER A N 1
ATOM 812 C CA . SER A 1 100 ? 17.329 -6.896 -24.349 1.00 92.81 100 SER A CA 1
ATOM 813 C C . SER A 1 100 ? 16.432 -6.290 -25.435 1.00 92.81 100 SER A C 1
ATOM 815 O O . SER A 1 100 ? 16.536 -6.675 -26.596 1.00 92.81 100 SER A O 1
ATOM 817 N N . LYS A 1 101 ? 15.623 -5.279 -25.089 1.00 92.88 101 LYS A N 1
ATOM 818 C CA . LYS A 1 101 ? 14.861 -4.442 -26.033 1.00 92.88 101 LYS A CA 1
ATOM 819 C C . LYS A 1 101 ? 15.708 -3.385 -26.757 1.00 92.88 101 LYS A C 1
ATOM 821 O O . LYS A 1 101 ? 15.161 -2.602 -27.528 1.00 92.88 101 LYS A O 1
ATOM 826 N N . GLY A 1 102 ? 17.023 -3.358 -26.531 1.00 91.94 102 GLY A N 1
ATOM 827 C CA . GLY A 1 102 ? 17.958 -2.449 -27.195 1.00 91.94 102 GLY A CA 1
ATOM 828 C C . GLY A 1 102 ? 18.050 -1.056 -26.569 1.00 91.94 102 GLY A C 1
ATOM 829 O O . GLY A 1 102 ? 18.640 -0.162 -27.176 1.00 91.94 102 GLY A O 1
ATOM 830 N N . MET A 1 103 ? 17.487 -0.846 -25.372 1.00 93.75 103 MET A N 1
ATOM 831 C CA . MET A 1 103 ? 17.651 0.416 -24.649 1.00 93.75 103 MET A CA 1
ATOM 832 C C . MET A 1 103 ? 19.087 0.524 -24.130 1.00 93.75 103 MET A C 1
ATOM 834 O O . MET A 1 103 ? 19.545 -0.340 -23.382 1.00 93.75 103 MET A O 1
ATOM 838 N N . ASN A 1 104 ? 19.782 1.597 -24.514 1.00 88.25 104 ASN A N 1
ATOM 839 C CA . ASN A 1 104 ? 21.179 1.842 -24.139 1.00 88.25 104 ASN A CA 1
ATOM 840 C C . ASN A 1 104 ? 21.358 3.085 -23.254 1.00 88.25 104 ASN A C 1
ATOM 842 O O . ASN A 1 104 ? 22.363 3.176 -22.551 1.00 88.25 104 ASN A O 1
ATOM 846 N N . ASP A 1 105 ? 20.400 4.021 -23.251 1.00 93.19 105 ASP A N 1
ATOM 847 C CA . ASP A 1 105 ? 20.414 5.160 -22.328 1.00 93.19 105 ASP A CA 1
ATOM 848 C C . ASP A 1 105 ? 19.977 4.693 -20.925 1.00 93.19 105 ASP A C 1
ATOM 850 O O . ASP A 1 105 ? 18.870 4.160 -20.764 1.00 93.19 105 ASP A O 1
ATOM 854 N N . PRO A 1 106 ? 20.803 4.897 -19.880 1.00 88.38 106 PRO A N 1
ATOM 855 C CA . PRO A 1 106 ? 20.418 4.620 -18.501 1.00 88.38 106 PRO A CA 1
ATOM 856 C C . PRO A 1 106 ? 19.090 5.263 -18.082 1.00 88.38 106 PRO A C 1
ATOM 858 O O . PRO A 1 106 ? 18.364 4.670 -17.285 1.00 88.38 106 PRO A O 1
ATOM 861 N N . ARG A 1 107 ? 18.750 6.451 -18.595 1.00 89.19 107 ARG A N 1
ATOM 862 C CA . ARG A 1 107 ? 17.496 7.145 -18.268 1.00 89.19 107 ARG A CA 1
ATOM 863 C C . ARG A 1 107 ? 16.289 6.387 -18.798 1.00 89.19 107 ARG A C 1
ATOM 865 O O . ARG A 1 107 ? 15.347 6.169 -18.040 1.00 89.19 107 ARG A O 1
ATOM 872 N N . ASP A 1 108 ? 16.343 5.928 -20.043 1.00 90.69 108 ASP A N 1
ATOM 873 C CA . ASP A 1 108 ? 15.256 5.170 -20.670 1.00 90.69 108 ASP A CA 1
ATOM 874 C C . ASP A 1 108 ? 15.037 3.830 -19.968 1.00 90.69 108 ASP A C 1
ATOM 876 O O . ASP A 1 108 ? 13.905 3.456 -19.663 1.00 90.69 108 ASP A O 1
ATOM 880 N N . ILE A 1 109 ? 16.132 3.152 -19.613 1.00 89.00 109 ILE A N 1
ATOM 881 C CA . ILE A 1 109 ? 16.102 1.909 -18.837 1.00 89.00 109 ILE A CA 1
ATOM 882 C C . ILE A 1 109 ? 15.427 2.134 -17.470 1.00 89.00 109 ILE A C 1
ATOM 884 O O . ILE A 1 109 ? 14.569 1.351 -17.055 1.00 89.00 109 ILE A O 1
ATOM 888 N N . TRP A 1 110 ? 15.781 3.216 -16.769 1.00 85.25 110 TRP A N 1
ATOM 889 C CA . TRP A 1 110 ? 15.166 3.564 -15.486 1.00 85.25 110 TRP A CA 1
ATOM 890 C C . TRP A 1 110 ? 13.695 3.957 -15.625 1.00 85.25 110 TRP A C 1
ATOM 892 O O . TRP A 1 110 ? 12.878 3.539 -14.802 1.00 85.25 110 TRP A O 1
ATOM 902 N N . HIS A 1 111 ? 13.332 4.721 -16.656 1.00 87.94 111 HIS A N 1
ATOM 903 C CA . HIS A 1 111 ? 11.940 5.071 -16.938 1.00 87.94 111 HIS A CA 1
ATOM 904 C C . HIS A 1 111 ? 11.097 3.829 -17.228 1.00 87.94 111 HIS A C 1
ATOM 906 O O . HIS A 1 111 ? 9.998 3.705 -16.685 1.00 87.94 111 HIS A O 1
ATOM 912 N N . TYR A 1 112 ? 11.631 2.884 -18.002 1.00 89.31 112 TYR A N 1
ATOM 913 C CA . TYR A 1 112 ? 10.986 1.608 -18.285 1.00 89.31 112 TYR A CA 1
ATOM 914 C C . TYR A 1 112 ? 10.716 0.802 -17.009 1.00 89.31 112 TYR A C 1
ATOM 916 O O . TYR A 1 112 ? 9.581 0.398 -16.743 1.00 89.31 112 TYR A O 1
ATOM 924 N N . ALA A 1 113 ? 11.744 0.620 -16.175 1.00 85.88 113 ALA A N 1
ATOM 925 C CA . ALA A 1 113 ? 11.606 -0.088 -14.909 1.00 85.88 113 ALA A CA 1
ATOM 926 C C . ALA A 1 113 ? 10.605 0.608 -13.969 1.00 85.88 113 ALA A C 1
ATOM 928 O O . ALA A 1 113 ? 9.766 -0.050 -13.356 1.00 85.88 113 ALA A O 1
ATOM 929 N N . ARG A 1 114 ? 10.629 1.947 -13.903 1.00 81.94 114 ARG A N 1
ATOM 930 C CA . ARG A 1 114 ? 9.699 2.740 -13.084 1.00 81.94 114 ARG A CA 1
ATOM 931 C C . ARG A 1 114 ? 8.251 2.628 -13.564 1.00 81.94 114 ARG A C 1
ATOM 933 O O . ARG A 1 114 ? 7.339 2.608 -12.739 1.00 81.94 114 ARG A O 1
ATOM 940 N N . GLN A 1 115 ? 8.025 2.563 -14.876 1.00 84.88 115 GLN A N 1
ATOM 941 C CA . GLN A 1 115 ? 6.690 2.349 -15.435 1.00 84.88 115 GLN A CA 1
ATOM 942 C C . GLN A 1 115 ? 6.139 0.977 -15.047 1.00 84.88 115 GLN A C 1
ATOM 944 O O . GLN A 1 115 ? 5.000 0.900 -14.590 1.00 84.88 115 GLN A O 1
ATOM 949 N N . LYS A 1 116 ? 6.949 -0.086 -15.150 1.00 85.19 116 LYS A N 1
ATOM 950 C CA . LYS A 1 116 ? 6.545 -1.426 -14.696 1.00 85.19 116 LYS A CA 1
ATOM 951 C C . LYS A 1 116 ? 6.255 -1.470 -13.204 1.00 85.19 116 LYS A C 1
ATOM 953 O O . LYS A 1 116 ? 5.234 -2.011 -12.795 1.00 85.19 116 LYS A O 1
ATOM 958 N N . GLU A 1 117 ? 7.103 -0.834 -12.409 1.00 78.44 117 GLU A N 1
ATOM 959 C CA . GLU A 1 117 ? 6.896 -0.710 -10.971 1.00 78.44 117 GLU A CA 1
ATOM 960 C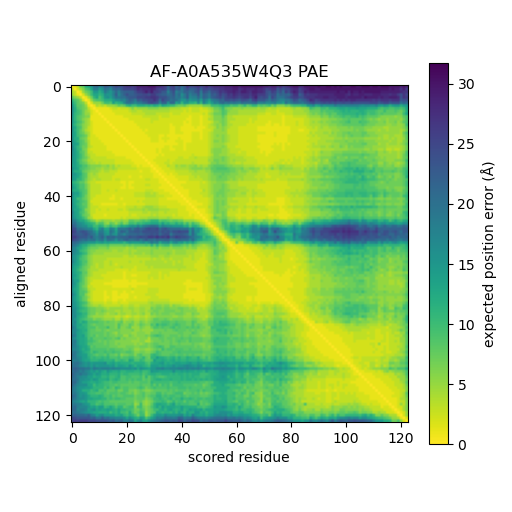 C . GLU A 1 117 ? 5.565 -0.015 -10.647 1.00 78.44 117 GLU A C 1
ATOM 962 O O . GLU A 1 117 ? 4.771 -0.516 -9.858 1.00 78.44 117 GLU A O 1
ATOM 967 N N . THR A 1 118 ? 5.276 1.112 -11.299 1.00 74.25 118 THR A N 1
ATOM 968 C CA . THR A 1 118 ? 4.028 1.861 -11.075 1.00 74.25 118 THR A CA 1
ATOM 969 C C . THR A 1 118 ? 2.803 1.052 -11.504 1.00 74.25 118 THR A C 1
ATOM 971 O O . THR A 1 118 ? 1.782 1.075 -10.822 1.00 74.25 118 THR A O 1
ATOM 974 N N . ALA A 1 119 ? 2.908 0.289 -12.596 1.00 76.62 119 ALA A N 1
ATOM 975 C CA . ALA A 1 119 ? 1.839 -0.598 -13.048 1.00 76.62 119 ALA A CA 1
ATOM 976 C C . ALA A 1 119 ? 1.550 -1.739 -12.055 1.00 76.62 119 ALA A C 1
ATOM 978 O O . ALA A 1 119 ? 0.412 -2.187 -11.968 1.00 76.62 119 ALA A O 1
ATOM 979 N N . LEU A 1 120 ? 2.556 -2.194 -11.301 1.00 70.88 120 LEU A N 1
ATOM 980 C CA . LEU A 1 120 ? 2.429 -3.300 -10.345 1.00 70.88 120 LEU A CA 1
ATOM 981 C C . LEU A 1 120 ? 2.060 -2.858 -8.928 1.00 70.88 120 LEU A C 1
ATOM 983 O O . LEU A 1 120 ? 1.403 -3.604 -8.207 1.00 70.88 120 LEU A O 1
ATOM 987 N N . HIS A 1 121 ? 2.502 -1.674 -8.509 1.00 65.81 121 HIS A N 1
ATOM 988 C CA . HIS A 1 121 ? 2.304 -1.180 -7.144 1.00 65.81 121 HIS A CA 1
ATOM 989 C C . HIS A 1 121 ? 1.180 -0.148 -7.013 1.00 65.81 121 HIS A C 1
ATOM 991 O O . HIS A 1 121 ? 0.843 0.235 -5.891 1.00 65.81 121 HIS A O 1
ATOM 997 N N . GLY A 1 122 ? 0.587 0.270 -8.134 1.00 57.62 122 GLY A N 1
ATOM 998 C CA . GLY A 1 122 ? -0.379 1.360 -8.177 1.00 57.62 122 GLY A CA 1
ATOM 999 C C . GLY A 1 122 ? 0.295 2.735 -8.125 1.00 57.62 122 GLY A C 1
ATOM 1000 O O . GLY A 1 122 ? 1.402 2.902 -7.596 1.00 57.62 122 GLY A O 1
ATOM 1001 N N . ALA A 1 123 ? -0.377 3.716 -8.732 1.00 46.34 123 ALA A N 1
ATOM 1002 C CA . ALA A 1 123 ? 0.030 5.121 -8.721 1.00 46.34 123 ALA A CA 1
ATOM 1003 C C . ALA A 1 123 ? -0.142 5.745 -7.331 1.00 46.34 123 ALA A C 1
ATOM 1005 O O . ALA A 1 123 ? -1.214 5.529 -6.724 1.00 46.34 123 ALA A O 1
#

Mean predicted aligned error: 7.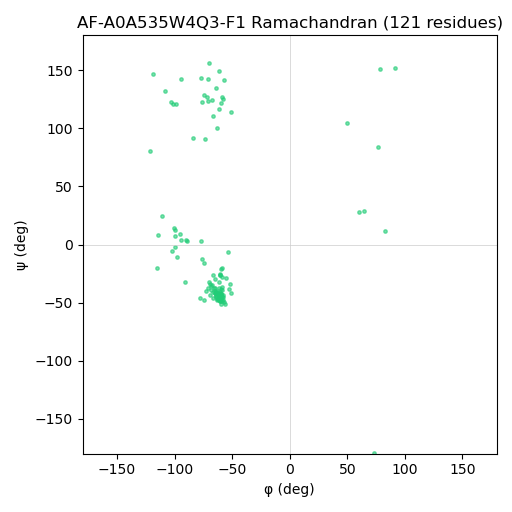62 Å

Sequence (123 aa):
MGKPDRDTEHTCHWAAFCAASVEFLCDRYGVVCPAWVFEPAYTLATPWYGDTIVNLADAVVLQHRRKTTPTPFARRNVFCGNRLYQNKYELNEWLQEARSKGMNDPRDIWHYARQKETALHGA

pLDDT: mean 84.74, std 13.26, range [36.81, 97.06]

Secondary structure (DSSP, 8-state):
-PPPS---HHHHHHHHHHHHHHHHHHHHHTPPPPGGGG-GGGS-SS-B--TT-S-TT-HHHHHHHHHHS-HHHHTTTB---TTTT--HHHHHHHHHHHHHTT--SHHHHHHHHHHHHHHHH--

Radius of gyration: 17.61 Å; Cα contacts (8 Å, |Δi|>4): 119; chains: 1; bounding box: 34×37×55 Å